Protein AF-A0A0G1REW5-F1 (afdb_monomer_lite)

pLDDT: mean 81.6, std 10.52, range [47.38, 95.0]

Foldseek 3Di:
DKDKDKDWDPPDCPDPVNLVVLQVVQPQKDWPDDDPFKTWIAHNVGWIWMWGHDVPGTTMIMTTQDPVCNVSVVSSVVSVVVSVVVD

Radius of gyration: 12.24 Å; chains: 1; bounding box: 27×28×31 Å

Structure (mmCIF, N/CA/C/O backbone):
data_AF-A0A0G1REW5-F1
#
_entry.id   AF-A0A0G1REW5-F1
#
loop_
_atom_site.group_PDB
_atom_site.id
_atom_site.type_symbol
_atom_site.label_atom_id
_atom_site.label_alt_id
_atom_site.label_comp_id
_atom_site.label_asym_id
_atom_site.label_entity_id
_atom_site.label_seq_id
_atom_site.pdbx_PDB_ins_code
_atom_site.Cartn_x
_atom_site.Cartn_y
_atom_site.Cartn_z
_atom_site.occupancy
_atom_site.B_iso_or_equiv
_atom_site.auth_seq_id
_atom_site.auth_comp_id
_atom_site.auth_asym_id
_atom_site.auth_atom_id
_atom_site.pdbx_PDB_model_num
ATOM 1 N N . MET A 1 1 ? 3.401 18.509 -12.280 1.00 47.38 1 MET A N 1
ATOM 2 C CA . MET A 1 1 ? 2.416 18.477 -11.176 1.00 47.38 1 MET A CA 1
ATOM 3 C C . MET A 1 1 ? 2.574 17.145 -10.468 1.00 47.38 1 MET A C 1
ATOM 5 O O . MET A 1 1 ? 2.573 16.135 -11.156 1.00 47.38 1 MET A O 1
ATOM 9 N N . SER A 1 2 ? 2.788 17.141 -9.150 1.00 54.94 2 SER A N 1
ATOM 10 C CA . SER A 1 2 ? 2.786 15.907 -8.354 1.00 54.94 2 SER A CA 1
ATOM 11 C C . SER A 1 2 ? 1.373 15.706 -7.818 1.00 54.94 2 SER A C 1
ATOM 13 O O . SER A 1 2 ? 0.821 16.617 -7.201 1.00 54.94 2 SER A O 1
ATOM 15 N N . TYR A 1 3 ? 0.772 14.561 -8.119 1.00 61.91 3 TYR A N 1
ATOM 16 C CA . TYR A 1 3 ? -0.554 14.190 -7.638 1.00 61.91 3 TYR A CA 1
ATOM 17 C C . TYR A 1 3 ? -0.386 13.117 -6.568 1.00 61.91 3 TYR A C 1
ATOM 19 O O . TYR A 1 3 ? 0.465 12.242 -6.700 1.00 61.91 3 TYR A O 1
ATOM 27 N N . VAL A 1 4 ? -1.186 13.172 -5.509 1.00 77.75 4 VAL A N 1
ATOM 28 C CA . VAL A 1 4 ? -1.201 12.139 -4.469 1.00 77.75 4 VAL A CA 1
ATOM 29 C C . VAL A 1 4 ? -2.539 11.426 -4.550 1.00 77.75 4 VAL A C 1
ATOM 31 O O . VAL A 1 4 ? -3.584 12.064 -4.428 1.00 77.75 4 VAL A O 1
ATOM 34 N N . LEU A 1 5 ? -2.510 10.108 -4.745 1.00 73.69 5 LEU A N 1
ATOM 35 C CA . LEU A 1 5 ? -3.682 9.278 -4.512 1.00 73.69 5 LEU A CA 1
ATOM 36 C C . LEU A 1 5 ? -3.921 9.208 -3.010 1.00 73.69 5 LEU A C 1
ATOM 38 O O . LEU A 1 5 ? -3.001 8.889 -2.261 1.00 73.69 5 LEU A O 1
ATOM 42 N N . ALA A 1 6 ? -5.149 9.476 -2.590 1.00 81.12 6 ALA A N 1
ATOM 43 C CA . ALA A 1 6 ? -5.598 9.338 -1.217 1.00 81.12 6 ALA A CA 1
ATOM 44 C C . ALA A 1 6 ? -6.866 8.484 -1.208 1.00 81.12 6 ALA A C 1
ATOM 46 O O . ALA A 1 6 ? -7.899 8.919 -1.709 1.00 81.12 6 ALA A O 1
ATOM 47 N N . ILE A 1 7 ? -6.782 7.281 -0.643 1.00 77.25 7 ILE A N 1
ATOM 48 C CA . ILE A 1 7 ? -7.944 6.419 -0.415 1.00 77.25 7 ILE A CA 1
ATOM 49 C C . ILE A 1 7 ? -8.256 6.455 1.073 1.00 77.25 7 ILE A C 1
ATOM 51 O O . ILE A 1 7 ? -7.408 6.110 1.900 1.00 77.25 7 ILE A O 1
ATOM 55 N N . GLU A 1 8 ? -9.465 6.896 1.405 1.00 79.44 8 GLU A N 1
ATOM 56 C CA . GLU A 1 8 ? -9.938 7.046 2.778 1.00 79.44 8 GLU A CA 1
ATOM 57 C C . GLU A 1 8 ? -10.981 5.979 3.101 1.00 79.44 8 GLU A C 1
ATOM 59 O O . GLU A 1 8 ? -12.002 5.843 2.429 1.00 79.44 8 GLU A O 1
ATOM 64 N N . PHE A 1 9 ? -10.724 5.224 4.163 1.00 73.62 9 PHE A N 1
ATOM 65 C CA . PHE A 1 9 ? -11.626 4.192 4.658 1.00 73.62 9 PHE A CA 1
ATOM 66 C C . PHE A 1 9 ? -12.552 4.814 5.702 1.00 73.62 9 PHE A C 1
ATOM 68 O O . PHE A 1 9 ? -12.244 4.853 6.896 1.00 73.62 9 PHE A O 1
ATOM 75 N N . VAL A 1 10 ? -13.681 5.350 5.233 1.00 66.81 10 VAL A N 1
ATOM 76 C CA . VAL A 1 10 ? -14.728 5.941 6.077 1.00 66.81 10 VAL A CA 1
ATOM 77 C C . VAL A 1 10 ? -15.670 4.831 6.542 1.00 66.81 10 VAL A C 1
ATOM 79 O O . VAL A 1 10 ? -16.168 4.065 5.722 1.00 66.81 10 VAL A O 1
ATOM 82 N N . ASN A 1 11 ? -15.897 4.716 7.855 1.00 61.19 11 ASN A N 1
ATOM 83 C CA . ASN A 1 11 ? -16.790 3.729 8.492 1.00 61.19 11 ASN A CA 1
ATOM 84 C C . ASN A 1 11 ? -16.481 2.241 8.224 1.00 61.19 11 ASN A C 1
ATOM 86 O O . ASN A 1 11 ? -17.204 1.369 8.700 1.00 61.19 11 ASN A O 1
ATOM 90 N N . SER A 1 12 ? -15.401 1.931 7.508 1.00 57.22 12 SER A N 1
ATOM 91 C CA . SER A 1 12 ? -14.928 0.571 7.278 1.00 57.22 12 SER A CA 1
ATOM 92 C C . SER A 1 12 ? -13.793 0.253 8.251 1.00 57.22 12 SER A C 1
ATOM 94 O O . SER A 1 12 ? -12.934 1.086 8.552 1.00 57.22 12 SER A O 1
ATOM 96 N N . SER A 1 13 ? -13.799 -0.974 8.775 1.00 54.44 13 SER A N 1
ATOM 97 C CA . SER A 1 13 ? -12.807 -1.464 9.737 1.00 54.44 13 SER A CA 1
ATOM 98 C C . SER A 1 13 ? -11.758 -2.380 9.093 1.00 54.44 13 SER A C 1
ATOM 100 O O . SER A 1 13 ? -11.438 -3.399 9.710 1.00 54.44 13 SER A O 1
ATOM 102 N N . PRO A 1 14 ? -11.161 -2.106 7.907 1.00 60.31 14 PRO A N 1
ATOM 103 C CA . PRO A 1 14 ? -10.077 -2.963 7.472 1.00 60.31 14 PRO A CA 1
ATOM 104 C C . PRO A 1 14 ? -8.955 -2.811 8.502 1.00 60.31 14 PRO A C 1
ATOM 106 O O . PRO A 1 14 ? -8.487 -1.709 8.821 1.00 60.31 14 PRO A O 1
ATOM 109 N N . ASN A 1 15 ? -8.605 -3.921 9.149 1.00 67.25 15 ASN A N 1
ATOM 110 C CA . ASN A 1 15 ? -7.489 -3.950 10.080 1.00 67.25 15 ASN A CA 1
ATOM 111 C C . ASN A 1 15 ? -6.228 -3.558 9.294 1.00 67.25 15 ASN A C 1
ATOM 113 O O . ASN A 1 15 ? -6.089 -3.928 8.130 1.00 67.25 15 ASN A O 1
ATOM 117 N N . VAL A 1 16 ? -5.303 -2.830 9.923 1.00 67.19 16 VAL A N 1
ATOM 118 C CA . VAL A 1 16 ? -3.994 -2.465 9.352 1.00 67.19 16 VAL A CA 1
ATOM 119 C C . VAL A 1 16 ? -3.315 -3.669 8.689 1.00 67.19 16 VAL A C 1
ATOM 121 O O . VAL A 1 16 ? -2.713 -3.542 7.627 1.00 67.19 16 VAL A O 1
ATOM 124 N N . LYS A 1 17 ? -3.478 -4.866 9.270 1.00 70.75 17 LYS A N 1
ATOM 125 C CA . LYS A 1 17 ? -2.966 -6.121 8.703 1.00 70.75 17 LYS A CA 1
ATOM 126 C C . LYS A 1 17 ? -3.586 -6.485 7.349 1.00 70.75 17 LYS A C 1
ATOM 128 O O . LYS A 1 17 ? -2.860 -6.962 6.487 1.00 70.75 17 LYS A O 1
ATOM 133 N N . ALA A 1 18 ? -4.886 -6.254 7.160 1.00 78.12 18 ALA A N 1
ATOM 134 C CA . ALA A 1 18 ? -5.573 -6.525 5.899 1.00 78.12 18 ALA A CA 1
ATOM 135 C C . ALA A 1 18 ? -5.064 -5.584 4.802 1.00 78.12 18 ALA A C 1
ATOM 137 O O . ALA A 1 18 ? -4.618 -6.052 3.763 1.00 78.12 18 ALA A O 1
ATOM 138 N N . VAL A 1 19 ? -5.001 -4.278 5.083 1.00 79.75 19 VAL A N 1
ATOM 139 C CA . VAL A 1 19 ? -4.479 -3.289 4.125 1.00 79.75 19 VAL A CA 1
ATOM 140 C C . VAL A 1 19 ? -3.022 -3.557 3.762 1.00 79.75 19 VAL A C 1
ATOM 142 O O . VAL A 1 19 ? -2.657 -3.552 2.590 1.00 79.75 19 VAL A O 1
ATOM 145 N N . ALA A 1 20 ? -2.190 -3.857 4.757 1.00 81.94 20 ALA A N 1
ATOM 146 C CA . ALA A 1 20 ? -0.807 -4.224 4.506 1.00 81.94 20 ALA A CA 1
ATOM 147 C C . ALA A 1 20 ? -0.682 -5.497 3.652 1.00 81.94 20 ALA A C 1
ATOM 149 O O . ALA A 1 20 ? 0.218 -5.583 2.824 1.00 81.94 20 ALA A O 1
ATOM 150 N N . GLY A 1 21 ? -1.575 -6.472 3.845 1.00 84.88 21 GLY A N 1
ATOM 151 C CA . GLY A 1 21 ? -1.644 -7.681 3.026 1.00 84.88 21 GLY A CA 1
ATOM 152 C C . GLY A 1 21 ? -1.988 -7.387 1.565 1.00 84.88 21 GLY A C 1
ATOM 153 O O . GLY A 1 21 ? -1.337 -7.932 0.684 1.00 84.88 21 GLY A O 1
ATOM 154 N N . ILE A 1 22 ? -2.937 -6.481 1.308 1.00 86.62 22 ILE A N 1
ATOM 155 C CA . ILE A 1 22 ? -3.313 -6.051 -0.051 1.00 86.62 22 ILE A CA 1
ATOM 156 C C . ILE A 1 22 ? -2.120 -5.424 -0.769 1.00 86.62 22 ILE A C 1
ATOM 158 O O . ILE A 1 22 ? -1.809 -5.796 -1.896 1.00 86.62 22 ILE A O 1
ATOM 162 N N . ILE A 1 23 ? -1.427 -4.491 -0.109 1.00 88.56 23 ILE A N 1
ATOM 163 C CA . ILE A 1 23 ? -0.290 -3.795 -0.722 1.00 88.56 23 ILE A CA 1
ATOM 164 C C . ILE A 1 23 ? 0.847 -4.785 -1.003 1.00 88.56 23 ILE A C 1
ATOM 166 O O . ILE A 1 23 ? 1.464 -4.727 -2.060 1.00 88.56 23 ILE A O 1
ATOM 170 N N . LEU A 1 24 ? 1.092 -5.734 -0.094 1.00 90.31 24 LEU A N 1
ATOM 171 C CA . LEU A 1 24 ? 2.092 -6.789 -0.287 1.00 90.31 24 LEU A CA 1
ATOM 172 C C . LEU A 1 24 ? 1.685 -7.856 -1.316 1.00 90.31 24 LEU A C 1
ATOM 174 O O . LEU A 1 24 ? 2.549 -8.605 -1.762 1.00 90.31 24 LEU A O 1
ATOM 178 N N . ALA A 1 25 ? 0.409 -7.937 -1.700 1.00 89.12 25 ALA A N 1
ATOM 179 C CA . ALA A 1 25 ? -0.041 -8.817 -2.776 1.00 89.12 25 ALA A CA 1
ATOM 180 C C . ALA A 1 25 ? 0.315 -8.269 -4.170 1.00 89.12 25 ALA A C 1
ATOM 182 O O . ALA A 1 25 ? 0.304 -9.026 -5.141 1.00 89.12 25 ALA A O 1
ATOM 183 N N . ILE A 1 26 ? 0.657 -6.979 -4.282 1.00 91.06 26 ILE A N 1
ATOM 184 C CA . ILE A 1 26 ? 1.147 -6.386 -5.529 1.00 91.06 26 ILE A CA 1
ATOM 185 C C . ILE A 1 26 ? 2.535 -6.980 -5.836 1.00 91.06 26 ILE A C 1
ATOM 187 O O . ILE A 1 26 ? 3.437 -6.883 -4.995 1.00 91.06 26 ILE A O 1
ATOM 191 N N . PRO A 1 27 ? 2.755 -7.584 -7.020 1.00 91.88 27 PRO A N 1
ATOM 192 C CA . PRO A 1 27 ? 4.038 -8.191 -7.362 1.00 91.88 27 PRO A CA 1
ATOM 193 C C . PRO A 1 27 ? 5.215 -7.218 -7.211 1.00 91.88 27 PRO A C 1
ATOM 195 O O . PRO A 1 27 ? 5.217 -6.124 -7.768 1.00 91.88 27 PRO A O 1
ATOM 198 N N . GLY A 1 28 ? 6.234 -7.632 -6.453 1.00 91.06 28 GLY A N 1
ATOM 199 C CA . GLY A 1 28 ? 7.431 -6.828 -6.189 1.00 91.06 28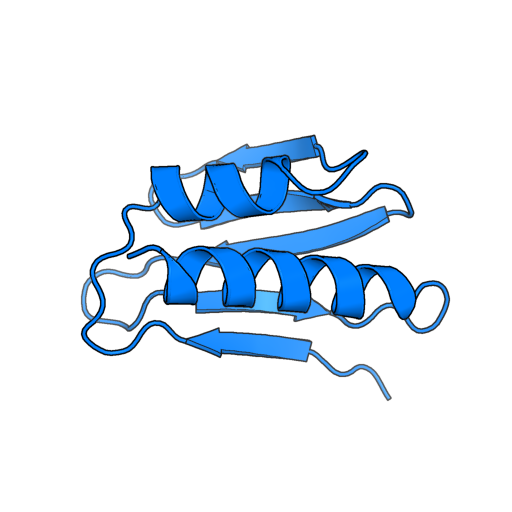 GLY A CA 1
ATOM 200 C C . GLY A 1 28 ? 7.264 -5.747 -5.115 1.00 91.06 28 GLY A C 1
ATOM 201 O O . GLY A 1 28 ? 8.227 -5.034 -4.835 1.00 91.06 28 GLY A O 1
ATOM 202 N N . ALA A 1 29 ? 6.093 -5.638 -4.478 1.00 94.00 29 ALA A N 1
ATOM 203 C CA . ALA A 1 29 ? 5.929 -4.775 -3.320 1.00 94.00 29 ALA A CA 1
ATOM 204 C C . ALA A 1 29 ? 6.704 -5.312 -2.107 1.00 94.00 29 ALA A C 1
ATOM 206 O O . ALA A 1 29 ? 6.690 -6.502 -1.791 1.00 94.00 29 ALA A O 1
ATOM 207 N N . THR A 1 30 ? 7.370 -4.414 -1.391 1.00 95.00 30 THR A N 1
ATOM 208 C CA . THR A 1 30 ? 8.157 -4.726 -0.194 1.00 95.00 30 THR A CA 1
ATOM 209 C C . THR A 1 30 ? 7.788 -3.776 0.931 1.00 95.00 30 THR A C 1
ATOM 211 O O . THR A 1 30 ? 7.496 -2.606 0.701 1.00 95.00 30 THR A O 1
ATOM 214 N N . ARG A 1 31 ? 7.790 -4.262 2.173 1.00 93.44 31 ARG A N 1
ATOM 215 C CA . ARG A 1 31 ? 7.567 -3.413 3.348 1.00 93.44 31 ARG A CA 1
ATOM 216 C C . ARG A 1 31 ? 8.868 -2.701 3.712 1.00 93.44 31 ARG A C 1
ATOM 218 O O . ARG A 1 31 ? 9.877 -3.363 3.931 1.00 93.44 31 ARG A O 1
ATOM 225 N N . LEU A 1 32 ? 8.825 -1.376 3.816 1.00 92.12 32 LEU A N 1
ATOM 226 C CA . LEU A 1 32 ? 9.964 -0.554 4.233 1.00 92.12 32 LEU A CA 1
ATOM 227 C C . LEU A 1 32 ? 9.993 -0.322 5.744 1.00 92.12 32 LEU A C 1
ATOM 229 O O . LEU A 1 32 ? 11.061 -0.308 6.347 1.00 92.12 32 LEU A O 1
ATOM 233 N N . GLY A 1 33 ? 8.822 -0.160 6.362 1.00 87.19 33 GLY A N 1
ATOM 234 C CA . GLY A 1 33 ? 8.728 0.160 7.780 1.00 87.19 33 GLY A CA 1
ATOM 235 C C . GLY A 1 33 ? 7.311 0.038 8.321 1.00 87.19 33 GLY A C 1
ATOM 236 O O . GLY A 1 33 ? 6.323 0.041 7.583 1.00 87.19 33 GLY A O 1
ATOM 237 N N . THR A 1 34 ? 7.199 -0.122 9.635 1.00 87.44 34 THR A N 1
ATOM 238 C CA . THR A 1 34 ? 5.916 -0.148 10.343 1.00 87.44 34 THR A CA 1
ATOM 239 C C . THR A 1 34 ? 6.086 0.494 11.705 1.00 87.44 34 THR A C 1
ATOM 241 O O . THR A 1 34 ? 7.007 0.157 12.443 1.00 87.44 34 THR A O 1
ATOM 244 N N . THR A 1 35 ? 5.181 1.409 12.018 1.00 85.69 35 THR A N 1
ATOM 245 C CA . THR A 1 35 ? 5.021 2.027 13.331 1.00 85.69 35 THR A CA 1
ATOM 246 C C . THR A 1 35 ? 3.621 1.710 13.864 1.00 85.69 35 THR A C 1
ATOM 248 O O . THR A 1 35 ? 2.842 1.004 13.220 1.00 85.69 35 THR A O 1
ATOM 251 N N . GLU A 1 36 ? 3.287 2.227 15.045 1.00 79.69 36 GLU A N 1
ATOM 252 C CA . GLU A 1 36 ? 1.943 2.096 15.618 1.00 79.69 36 GLU A CA 1
ATOM 253 C C . GLU A 1 36 ? 0.862 2.760 14.746 1.00 79.69 36 GLU A C 1
ATOM 255 O O . GLU A 1 36 ? -0.261 2.265 14.653 1.00 79.69 36 GLU A O 1
ATOM 260 N N . THR A 1 37 ? 1.208 3.855 14.066 1.00 84.69 37 THR A N 1
ATOM 261 C CA . THR A 1 37 ? 0.263 4.695 13.317 1.00 84.69 37 THR A CA 1
ATOM 262 C C . THR A 1 37 ? 0.512 4.694 11.813 1.00 84.69 37 THR A C 1
ATOM 264 O O . THR A 1 37 ? -0.270 5.279 11.066 1.00 84.69 37 THR A O 1
ATOM 267 N N . SER A 1 38 ? 1.568 4.039 11.325 1.00 86.81 38 SER A N 1
ATOM 268 C CA . SER A 1 38 ? 1.887 4.021 9.898 1.00 86.81 38 SER A CA 1
ATOM 269 C C . SER A 1 38 ? 2.528 2.723 9.414 1.00 86.81 38 SER A C 1
ATOM 271 O O . SER A 1 38 ? 3.127 1.954 10.165 1.00 86.81 38 SER A O 1
ATOM 273 N N . SER A 1 39 ? 2.406 2.451 8.121 1.00 89.31 39 SER A N 1
ATOM 274 C CA . SER A 1 39 ? 3.164 1.413 7.422 1.00 89.31 39 SER A CA 1
ATOM 275 C C . SER A 1 39 ? 3.561 1.918 6.046 1.00 89.31 39 SER A C 1
ATOM 277 O O . SER A 1 39 ? 2.740 2.516 5.357 1.00 89.31 39 SER A O 1
ATOM 279 N N . GLU A 1 40 ? 4.801 1.665 5.647 1.00 93.19 40 GLU A N 1
ATOM 280 C CA . GLU A 1 40 ? 5.335 2.090 4.354 1.00 93.19 40 GLU A CA 1
ATOM 281 C C . GLU A 1 40 ? 5.745 0.891 3.513 1.00 93.19 40 GLU A C 1
ATOM 283 O O . GLU A 1 40 ? 6.330 -0.079 4.011 1.00 93.19 40 GLU A O 1
ATOM 288 N N . PHE A 1 41 ? 5.459 0.987 2.221 1.00 94.12 41 PHE A N 1
ATOM 289 C CA . PHE A 1 41 ? 5.724 -0.042 1.233 1.00 94.12 41 PHE A CA 1
ATOM 290 C C . PHE A 1 41 ? 6.378 0.582 0.006 1.00 94.12 41 PHE A C 1
ATOM 292 O O . PHE A 1 41 ? 6.048 1.699 -0.379 1.00 94.12 41 PHE A O 1
ATOM 299 N N . ARG A 1 42 ? 7.288 -0.152 -0.625 1.00 94.00 42 ARG A N 1
ATOM 300 C CA . ARG A 1 42 ? 7.877 0.186 -1.918 1.00 94.00 42 ARG A CA 1
ATOM 301 C C . ARG A 1 42 ? 7.342 -0.773 -2.965 1.00 94.00 42 ARG A C 1
ATOM 303 O O . ARG A 1 42 ? 7.495 -1.977 -2.789 1.00 94.00 42 ARG A O 1
ATOM 310 N N . LEU A 1 43 ? 6.756 -0.242 -4.030 1.00 93.06 43 LEU A N 1
ATOM 311 C CA . LEU A 1 43 ? 6.331 -1.004 -5.204 1.00 93.06 43 LEU A CA 1
ATOM 312 C C . LEU A 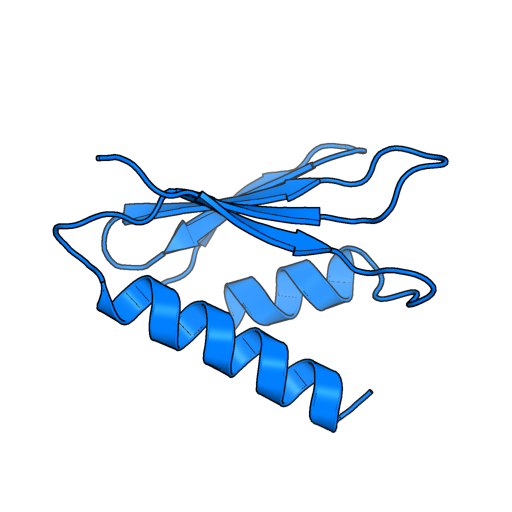1 43 ? 7.536 -1.351 -6.098 1.00 93.06 43 LEU A C 1
ATOM 314 O O . LEU A 1 43 ? 8.628 -0.806 -5.918 1.00 93.06 43 LEU A O 1
ATOM 318 N N . ALA A 1 44 ? 7.357 -2.277 -7.041 1.00 91.62 44 ALA A N 1
ATOM 319 C CA . ALA A 1 44 ? 8.447 -2.885 -7.811 1.00 91.62 44 ALA A CA 1
ATOM 320 C C . ALA A 1 44 ? 9.363 -1.876 -8.528 1.00 91.62 44 ALA A C 1
ATOM 322 O O . ALA A 1 44 ? 10.569 -2.095 -8.631 1.00 91.62 44 ALA A O 1
ATOM 323 N N . LYS A 1 45 ? 8.801 -0.767 -9.014 1.00 90.56 45 LYS A N 1
ATOM 324 C CA . LYS A 1 45 ? 9.505 0.300 -9.735 1.00 90.56 45 LYS A CA 1
ATOM 325 C C . LYS A 1 45 ? 9.858 1.494 -8.841 1.00 90.56 45 LYS A C 1
ATOM 327 O O . LYS A 1 45 ? 10.397 2.485 -9.317 1.00 90.56 45 LYS A O 1
ATOM 332 N N . GLY A 1 46 ? 9.620 1.389 -7.534 1.00 89.00 46 GLY A N 1
ATOM 333 C CA . GLY A 1 46 ? 10.146 2.316 -6.534 1.00 89.00 46 GLY A CA 1
ATOM 334 C C . GLY A 1 46 ? 9.140 3.304 -5.946 1.00 89.00 46 GLY A C 1
ATOM 335 O O . GLY A 1 46 ? 9.517 4.029 -5.025 1.00 89.00 46 GLY A O 1
ATOM 336 N N . SER A 1 47 ? 7.882 3.329 -6.403 1.00 90.38 47 SER A N 1
ATOM 337 C CA . SER A 1 47 ? 6.851 4.182 -5.791 1.00 90.38 47 SER A CA 1
ATOM 338 C C . SER A 1 47 ? 6.608 3.794 -4.331 1.00 90.38 47 SER A C 1
ATOM 340 O O . SER A 1 47 ? 6.599 2.610 -3.985 1.00 90.38 47 SER A O 1
ATOM 342 N N . ILE A 1 48 ? 6.412 4.794 -3.468 1.00 91.38 48 ILE A N 1
ATOM 343 C CA . ILE A 1 48 ? 6.184 4.584 -2.034 1.00 91.38 48 ILE A CA 1
ATOM 344 C C . ILE A 1 48 ? 4.699 4.696 -1.721 1.00 91.38 48 ILE A C 1
ATOM 346 O O . ILE A 1 48 ? 4.077 5.712 -2.004 1.00 91.38 48 ILE A O 1
ATOM 350 N N . VAL A 1 49 ? 4.140 3.665 -1.102 1.00 92.00 49 VAL A N 1
ATOM 351 C CA . VAL A 1 49 ? 2.771 3.661 -0.588 1.00 92.00 49 VAL A CA 1
ATOM 352 C C . VAL A 1 49 ? 2.836 3.762 0.927 1.00 92.00 49 VAL A C 1
ATOM 354 O O . VAL A 1 49 ? 3.497 2.950 1.577 1.00 92.00 49 VAL A O 1
ATOM 357 N N . SER A 1 50 ? 2.124 4.725 1.495 1.00 91.31 50 SER A N 1
ATOM 358 C CA . SER A 1 50 ? 2.026 4.922 2.936 1.00 91.31 50 SER A CA 1
ATOM 359 C C . SER A 1 50 ? 0.599 4.646 3.387 1.00 91.31 50 SER A C 1
ATOM 361 O O . SER A 1 50 ? -0.361 5.215 2.882 1.00 91.31 50 SER A O 1
ATOM 363 N N . PHE A 1 51 ? 0.443 3.766 4.363 1.00 88.25 51 PHE A N 1
ATOM 364 C CA . PHE A 1 51 ? -0.800 3.596 5.097 1.00 88.25 51 PHE A CA 1
ATOM 365 C C . PHE A 1 51 ? -0.678 4.314 6.438 1.00 88.25 51 PHE A C 1
ATOM 367 O O . PHE A 1 51 ? 0.302 4.111 7.153 1.00 88.25 51 PHE A O 1
ATOM 374 N N . THR A 1 52 ? -1.660 5.136 6.797 1.00 87.00 52 THR A N 1
ATOM 375 C CA . THR A 1 52 ? -1.687 5.887 8.055 1.00 87.00 52 THR A CA 1
ATOM 376 C C . THR A 1 52 ? -2.995 5.638 8.799 1.00 87.00 52 THR A C 1
ATOM 378 O O . THR A 1 52 ? -4.087 5.690 8.230 1.00 87.00 52 THR A O 1
ATOM 381 N N . TYR A 1 53 ? -2.873 5.381 10.096 1.00 82.25 53 TYR A N 1
ATOM 382 C CA . TYR A 1 53 ? -3.959 5.281 11.054 1.00 82.25 53 TYR A CA 1
ATOM 383 C C . TYR A 1 53 ? -3.702 6.263 12.194 1.00 82.25 53 TYR A C 1
ATOM 385 O O . TYR A 1 53 ? -2.765 6.097 12.973 1.00 82.25 53 TYR A O 1
ATOM 393 N N . VAL A 1 54 ? -4.559 7.274 12.299 1.00 83.31 54 VAL A N 1
ATOM 394 C CA . VAL A 1 54 ? -4.574 8.198 13.433 1.00 83.31 54 VAL A CA 1
ATOM 395 C C . VAL A 1 54 ? -5.851 7.920 14.227 1.00 83.31 54 VAL A C 1
ATOM 397 O O . VAL A 1 54 ? -6.933 7.969 13.637 1.00 83.31 54 VAL A O 1
ATOM 400 N N . PRO A 1 55 ? -5.769 7.609 15.535 1.00 81.25 55 PRO A N 1
ATOM 401 C CA . PRO A 1 55 ? -6.955 7.405 16.360 1.00 81.25 55 PRO A CA 1
ATOM 402 C C . PRO A 1 55 ? -7.936 8.579 16.238 1.00 81.25 55 PRO A C 1
ATOM 404 O O . PRO A 1 55 ? -7.550 9.738 16.370 1.00 81.25 55 PRO A O 1
ATOM 407 N N . GLY A 1 56 ? -9.205 8.275 15.959 1.00 80.19 56 GLY A N 1
ATOM 408 C CA . GLY A 1 56 ? -10.247 9.286 15.747 1.00 80.19 56 GLY A CA 1
ATOM 409 C C . GLY A 1 56 ? -10.304 9.887 14.337 1.00 80.19 56 GLY A C 1
ATOM 410 O O . GLY A 1 56 ? -11.197 10.689 14.077 1.00 80.19 56 GLY A O 1
ATOM 411 N N . GLN A 1 57 ? -9.416 9.494 13.419 1.00 82.56 57 GLN A N 1
ATOM 412 C CA . GLN A 1 57 ? -9.491 9.865 12.002 1.00 82.56 57 GLN A CA 1
ATOM 413 C C . GLN A 1 57 ? -9.732 8.639 11.107 1.00 82.56 57 GLN A C 1
ATOM 415 O O . GLN A 1 57 ? -9.399 7.511 11.491 1.00 82.56 57 GLN A O 1
ATOM 420 N N . PRO A 1 58 ? -10.285 8.833 9.894 1.00 81.38 58 PRO A N 1
ATOM 421 C CA . PRO A 1 58 ? -10.329 7.785 8.885 1.00 81.38 58 PRO A CA 1
ATOM 422 C C . PRO A 1 58 ? -8.929 7.239 8.589 1.00 81.38 58 PRO A C 1
ATOM 424 O O . PRO A 1 58 ? -7.950 7.983 8.504 1.00 81.38 58 PRO A O 1
ATOM 427 N N . LYS A 1 59 ? -8.835 5.922 8.401 1.00 83.00 59 LYS A N 1
ATOM 428 C CA . LYS A 1 59 ? -7.607 5.292 7.903 1.00 83.00 59 LYS A CA 1
ATOM 429 C C . LYS A 1 59 ? -7.374 5.737 6.466 1.00 83.00 59 LYS A C 1
ATOM 431 O O . LYS A 1 59 ? -8.326 5.807 5.686 1.00 83.00 59 LYS A O 1
ATOM 436 N N . LYS A 1 60 ? -6.118 5.986 6.108 1.00 85.81 60 LYS A N 1
ATOM 437 C CA . LYS A 1 60 ? -5.761 6.552 4.807 1.00 85.81 60 LYS A CA 1
ATOM 438 C C . LYS A 1 60 ? -4.618 5.784 4.159 1.00 85.81 60 LYS A C 1
ATOM 440 O O . LYS A 1 60 ? -3.608 5.531 4.808 1.00 85.81 60 LYS A O 1
ATOM 445 N N . ILE A 1 61 ? -4.768 5.435 2.884 1.00 86.25 61 ILE A N 1
ATOM 446 C CA . ILE A 1 61 ? -3.654 5.034 2.015 1.00 86.25 61 ILE A CA 1
ATOM 447 C C . ILE A 1 61 ? -3.293 6.241 1.162 1.00 86.25 61 ILE A C 1
ATOM 449 O O . ILE A 1 61 ? -4.159 6.807 0.494 1.00 86.25 61 ILE A O 1
ATOM 453 N N . THR A 1 62 ? -2.023 6.622 1.175 1.00 89.19 62 THR A N 1
ATOM 454 C CA . THR A 1 62 ? -1.463 7.644 0.303 1.00 89.19 62 THR A CA 1
ATOM 455 C C . THR A 1 62 ? -0.386 7.059 -0.596 1.00 89.19 6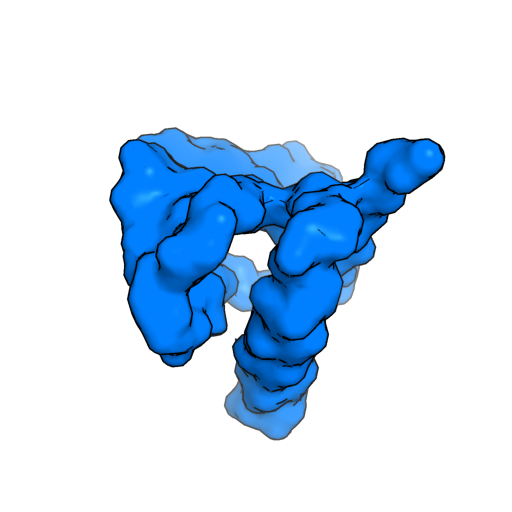2 THR A C 1
ATOM 457 O O . THR A 1 62 ? 0.435 6.248 -0.174 1.00 89.19 62 THR A O 1
ATOM 460 N N . MET A 1 63 ? -0.378 7.485 -1.854 1.00 87.00 63 MET A N 1
ATOM 461 C CA . MET A 1 63 ? 0.701 7.187 -2.790 1.00 87.00 63 MET A CA 1
ATOM 462 C C . MET A 1 63 ? 0.951 8.422 -3.665 1.00 87.00 63 MET A C 1
ATOM 464 O O . MET A 1 63 ? 0.025 8.865 -4.351 1.00 87.00 63 MET A O 1
ATOM 468 N N . PRO A 1 64 ? 2.161 9.007 -3.671 1.00 81.69 64 PRO A N 1
ATOM 469 C CA . PRO A 1 64 ? 2.524 9.986 -4.677 1.00 81.69 64 PRO A CA 1
ATOM 470 C C . PRO A 1 64 ? 2.573 9.285 -6.036 1.00 81.69 64 PRO A C 1
ATOM 472 O O . PRO A 1 64 ? 3.224 8.253 -6.198 1.00 81.69 64 PRO A O 1
ATOM 475 N N . ILE A 1 65 ? 1.864 9.833 -7.017 1.00 77.94 65 ILE A N 1
ATOM 476 C CA . ILE A 1 65 ? 1.876 9.316 -8.380 1.00 77.94 65 ILE A CA 1
ATOM 477 C C . ILE A 1 65 ? 3.250 9.609 -8.970 1.00 77.94 65 ILE A C 1
ATOM 479 O O . ILE A 1 65 ? 3.599 10.761 -9.236 1.00 77.94 65 ILE A O 1
ATOM 483 N N . ASN A 1 66 ? 4.024 8.549 -9.182 1.00 79.56 66 ASN A N 1
ATOM 484 C CA . ASN A 1 66 ? 5.263 8.629 -9.929 1.00 79.56 66 ASN A CA 1
ATOM 485 C C . ASN A 1 66 ? 4.936 8.684 -11.430 1.00 79.56 66 ASN A C 1
ATOM 487 O O . ASN A 1 66 ? 4.427 7.718 -12.001 1.00 79.56 66 ASN A O 1
ATOM 491 N N . SER A 1 67 ? 5.238 9.812 -12.077 1.00 76.12 67 SER A N 1
ATOM 492 C CA . SER A 1 67 ? 4.995 10.010 -13.512 1.00 76.12 67 SER A CA 1
ATOM 493 C C . SER A 1 67 ? 5.797 9.064 -14.407 1.00 76.12 67 SER A C 1
ATOM 495 O O . SER A 1 67 ? 5.409 8.846 -15.550 1.00 76.12 67 SER A O 1
ATOM 497 N N . GLU A 1 68 ? 6.892 8.487 -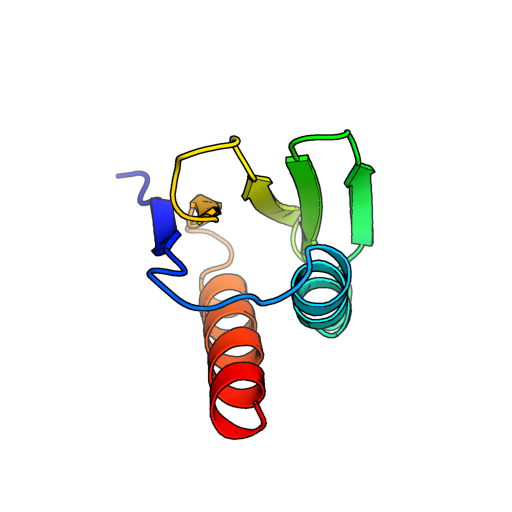13.909 1.00 82.94 68 GLU A N 1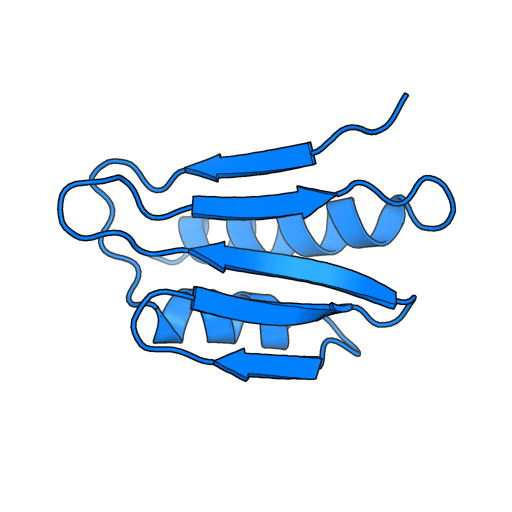
ATOM 498 C CA . GLU A 1 68 ? 7.689 7.496 -14.641 1.00 82.94 68 GLU A CA 1
ATOM 499 C C . GLU A 1 68 ? 7.014 6.118 -14.645 1.00 82.94 68 GLU A C 1
ATOM 501 O O . GLU A 1 68 ? 7.242 5.298 -15.541 1.00 82.94 68 GLU A O 1
ATOM 506 N N . HIS A 1 69 ? 6.157 5.849 -13.656 1.00 82.94 69 HIS A N 1
ATOM 507 C CA . HIS A 1 69 ? 5.571 4.534 -13.405 1.00 82.94 69 HIS A CA 1
ATOM 508 C C . HIS A 1 69 ? 4.061 4.604 -13.113 1.00 82.94 69 HIS A C 1
ATOM 510 O O . HIS A 1 69 ? 3.603 4.094 -12.090 1.00 82.94 69 HIS A O 1
ATOM 516 N N . PRO A 1 70 ? 3.240 5.153 -14.032 1.00 82.06 70 PRO A N 1
ATOM 517 C CA . PRO A 1 70 ? 1.801 5.308 -13.807 1.00 82.06 70 PRO A CA 1
ATOM 518 C C . PRO A 1 70 ? 1.056 3.969 -13.674 1.00 82.06 70 PRO A C 1
ATOM 520 O O . PRO A 1 70 ? -0.027 3.930 -13.106 1.00 82.06 70 PRO A O 1
ATOM 523 N N . GLY A 1 71 ? 1.627 2.861 -14.164 1.00 86.12 71 GLY A N 1
ATOM 524 C CA . GLY A 1 71 ? 1.041 1.523 -14.015 1.00 86.12 71 GLY A CA 1
ATOM 525 C C . GLY A 1 71 ? 0.972 1.040 -12.563 1.00 86.12 71 GLY A C 1
ATOM 526 O O . GLY A 1 71 ? 0.010 0.380 -12.197 1.00 86.12 71 GLY A O 1
ATOM 527 N N . GLU A 1 72 ? 1.915 1.451 -11.708 1.00 87.50 72 GLU A N 1
ATOM 528 C CA . GLU A 1 72 ? 1.920 1.048 -10.293 1.00 87.50 72 GLU A CA 1
ATOM 529 C C . GLU A 1 72 ? 0.709 1.598 -9.525 1.00 87.50 72 GLU A C 1
ATOM 531 O O . GLU A 1 72 ? 0.221 0.986 -8.576 1.00 87.50 72 GLU A O 1
ATOM 536 N N . PHE A 1 73 ? 0.179 2.738 -9.975 1.00 85.06 73 PHE A N 1
ATOM 537 C CA . PHE A 1 73 ? -1.083 3.276 -9.482 1.00 85.06 73 PHE A CA 1
ATOM 538 C C . PHE A 1 73 ? -2.265 2.371 -9.829 1.00 85.06 73 PHE A C 1
ATOM 540 O O . PHE A 1 73 ? -3.124 2.140 -8.981 1.00 85.06 73 PHE A O 1
ATOM 547 N N . VAL A 1 74 ? -2.313 1.870 -11.066 1.00 86.50 74 VAL A N 1
ATOM 548 C CA . VAL A 1 74 ? -3.393 0.990 -11.534 1.00 86.50 74 VAL A CA 1
ATOM 549 C C . VAL A 1 74 ? -3.365 -0.323 -10.760 1.00 86.50 74 VAL A C 1
ATOM 551 O O . VAL A 1 74 ? -4.414 -0.780 -10.310 1.00 86.50 74 VAL A O 1
ATOM 554 N N . ASP A 1 75 ? -2.175 -0.879 -10.532 1.00 88.69 75 ASP A N 1
ATOM 555 C CA . ASP A 1 75 ? -1.991 -2.100 -9.744 1.00 88.69 75 ASP A CA 1
ATOM 556 C C . ASP A 1 75 ? -2.487 -1.916 -8.301 1.00 88.69 75 ASP A C 1
ATOM 558 O O . ASP A 1 75 ? -3.235 -2.751 -7.787 1.00 88.69 75 ASP A O 1
ATOM 562 N N . LEU A 1 76 ? -2.141 -0.791 -7.661 1.00 87.62 76 LEU A N 1
ATOM 563 C CA . LEU A 1 76 ? -2.609 -0.466 -6.312 1.00 87.62 76 LEU A CA 1
ATOM 564 C C . LEU A 1 76 ? -4.130 -0.271 -6.252 1.00 87.62 76 LEU A C 1
ATOM 566 O O . LEU A 1 76 ? -4.779 -0.819 -5.361 1.00 87.62 76 LEU A O 1
ATOM 570 N N . ALA A 1 77 ? -4.704 0.490 -7.186 1.00 83.94 77 ALA A N 1
ATOM 571 C CA . ALA A 1 77 ? -6.145 0.720 -7.245 1.00 83.94 77 ALA A CA 1
ATOM 572 C C . ALA A 1 77 ? -6.913 -0.599 -7.440 1.00 83.94 77 ALA A C 1
ATOM 574 O O . ALA A 1 77 ? -7.860 -0.868 -6.704 1.00 83.94 77 ALA A O 1
ATOM 575 N N . THR A 1 78 ? -6.439 -1.454 -8.351 1.00 87.38 78 THR A N 1
ATOM 576 C CA . THR A 1 78 ? -7.022 -2.775 -8.633 1.00 87.38 78 THR A CA 1
ATOM 577 C C . THR A 1 78 ? -6.940 -3.697 -7.415 1.00 87.38 78 THR A C 1
ATOM 579 O O . THR A 1 78 ? -7.909 -4.374 -7.073 1.00 87.38 78 THR A O 1
ATOM 582 N N . ALA A 1 79 ? -5.798 -3.720 -6.717 1.00 86.75 79 ALA A N 1
ATOM 583 C CA . ALA A 1 79 ? -5.630 -4.529 -5.511 1.00 86.75 79 ALA A CA 1
ATOM 584 C C . ALA A 1 79 ? -6.614 -4.112 -4.402 1.00 86.75 79 ALA A C 1
ATOM 586 O O . ALA A 1 79 ? -7.190 -4.965 -3.724 1.00 86.75 79 ALA A O 1
ATOM 587 N N . ILE A 1 80 ? -6.839 -2.805 -4.239 1.00 82.56 80 ILE A N 1
ATOM 588 C CA . ILE A 1 80 ? -7.787 -2.266 -3.258 1.00 82.56 80 ILE A CA 1
ATOM 589 C C . ILE A 1 80 ? -9.236 -2.553 -3.667 1.00 82.56 80 ILE A C 1
ATOM 591 O O . ILE A 1 80 ? -10.027 -2.961 -2.820 1.00 82.56 80 ILE A O 1
ATOM 595 N N . GLU A 1 81 ? -9.585 -2.389 -4.943 1.00 81.19 81 GLU A N 1
ATOM 596 C CA . GLU A 1 81 ? -10.927 -2.686 -5.458 1.00 81.19 81 GLU A CA 1
ATOM 597 C C . GLU A 1 81 ? -11.301 -4.160 -5.251 1.00 81.19 81 GLU A C 1
ATOM 599 O O . GLU A 1 81 ? -12.351 -4.456 -4.679 1.00 81.19 81 GLU A O 1
ATOM 604 N N . ASN A 1 82 ? -10.402 -5.082 -5.609 1.00 82.88 82 ASN A N 1
ATOM 605 C CA . ASN A 1 82 ? -10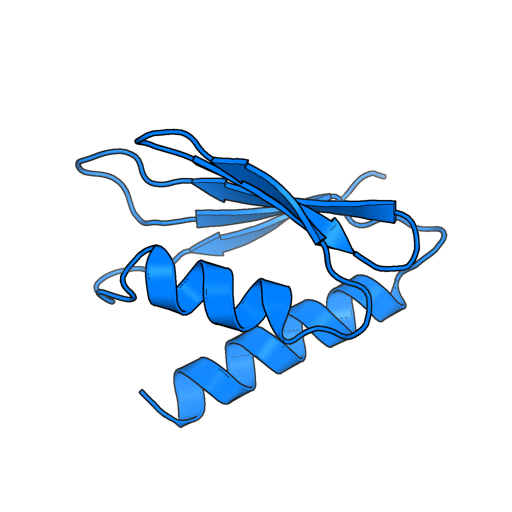.609 -6.517 -5.407 1.00 82.88 82 ASN A CA 1
ATOM 606 C C . ASN A 1 82 ? -10.840 -6.868 -3.934 1.00 82.88 82 ASN A C 1
ATOM 608 O O . ASN A 1 82 ? -11.694 -7.693 -3.623 1.00 82.88 82 ASN A O 1
ATOM 612 N N . PHE A 1 83 ? -10.112 -6.225 -3.018 1.00 78.25 83 PHE A N 1
ATOM 613 C CA . PHE A 1 83 ? -10.323 -6.425 -1.589 1.00 78.25 83 PHE A CA 1
ATOM 614 C C . PHE A 1 83 ? -11.713 -5.963 -1.143 1.00 78.25 83 PHE A C 1
ATOM 616 O O . PHE A 1 83 ? -12.408 -6.711 -0.456 1.00 78.25 83 PHE A O 1
ATOM 623 N N . MET A 1 84 ? -12.136 -4.768 -1.560 1.00 72.12 84 MET A N 1
ATOM 624 C CA . MET A 1 84 ? -13.441 -4.209 -1.193 1.00 72.12 84 MET A CA 1
ATOM 625 C C . MET A 1 84 ? -14.612 -5.011 -1.773 1.00 72.12 84 MET A C 1
ATOM 627 O O . MET A 1 84 ? -15.677 -5.034 -1.171 1.00 72.12 84 MET A O 1
ATOM 631 N N . ALA A 1 85 ? -14.423 -5.693 -2.905 1.00 73.12 85 ALA A N 1
ATOM 632 C CA . ALA A 1 85 ? -15.422 -6.601 -3.471 1.00 73.12 85 ALA A CA 1
ATOM 633 C C . ALA A 1 85 ? -15.552 -7.935 -2.703 1.00 73.12 85 ALA A C 1
ATOM 635 O O . ALA A 1 85 ? -16.524 -8.662 -2.898 1.00 73.12 85 ALA A O 1
ATOM 636 N N . THR A 1 86 ? -14.575 -8.270 -1.851 1.00 63.38 86 THR A N 1
ATOM 637 C CA . THR A 1 86 ? -14.519 -9.532 -1.085 1.00 63.38 86 THR A CA 1
ATOM 638 C C . THR A 1 86 ? -14.775 -9.383 0.419 1.00 63.38 86 THR A C 1
ATOM 640 O O . THR A 1 86 ? -14.824 -10.400 1.114 1.00 63.38 86 THR A O 1
ATOM 643 N N . ALA A 1 87 ? -14.913 -8.153 0.924 1.00 54.16 87 ALA A N 1
ATOM 644 C CA . ALA A 1 87 ? -15.092 -7.817 2.342 1.00 54.16 87 ALA A CA 1
ATOM 645 C C . ALA A 1 87 ? -16.542 -7.431 2.663 1.00 54.16 87 ALA A C 1
ATOM 647 O O . ALA A 1 87 ? -16.982 -7.751 3.791 1.00 54.16 87 ALA A O 1
#

Secondary structure (DSSP, 8-state):
---EEEEEESS----HHHHHHHHHHSTT-EEEEE-SSEEEEE-TTS-EEEEE--TTS-EEEEEE--TT-HHHHHHHHHHHHHHHHH-

Sequence (87 aa):
MSYVLAIEFVNSSPNVKAVAGIILAIPGATRLGTTETSSEFRLAKGSIVSFTYVPGQPKKITMPINSEHPGEFVDLATAIENFMATA